Protein AF-A0A949Q8S4-F1 (afdb_monomer)

Sequence (135 aa):
MRTPIITALVAALSIAFPAQAAGDSDLAEIRAQLKEMKDAYEQRIAALEKRLAQAETTVVKADTHASQAQAAAQQASQRQISPAGFNPEMSLILSGSYTNLSKDPAQRRLQGFVPSNGEVMPEARSFNLGESELA

Solvent-accessible surface area (backbone atoms only — not comparable to full-atom values): 8767 Å² total; per-residue (Å²): 140,80,87,84,88,90,83,84,76,99,75,75,90,71,78,70,72,74,81,68,72,73,48,75,65,56,54,50,49,52,51,51,51,51,49,53,52,49,55,54,48,53,53,51,48,55,54,47,54,54,51,49,57,53,50,52,55,50,50,54,51,51,49,52,52,52,53,51,52,52,51,52,52,51,55,60,75,65,61,78,82,72,92,76,78,81,86,77,91,58,58,63,49,77,44,59,52,76,43,87,66,95,66,64,50,94,75,58,72,62,84,97,60,80,71,59,100,80,59,77,58,73,76,60,75,45,78,46,52,71,53,67,47,69,98

Structure (mmCIF, N/CA/C/O backbone):
data_AF-A0A949Q8S4-F1
#
_entry.id   AF-A0A949Q8S4-F1
#
loop_
_atom_site.group_PDB
_atom_site.id
_atom_site.type_symbol
_atom_site.label_atom_id
_atom_site.label_alt_id
_atom_site.label_comp_id
_atom_site.label_asym_id
_atom_site.label_entity_id
_atom_site.label_seq_id
_atom_site.pdbx_PDB_ins_code
_atom_site.Cartn_x
_atom_site.Cartn_y
_atom_site.Cartn_z
_atom_site.occupancy
_atom_site.B_iso_or_equiv
_atom_site.auth_seq_id
_atom_site.auth_comp_id
_atom_site.auth_asym_id
_atom_site.auth_atom_id
_atom_site.pdbx_PDB_model_num
ATOM 1 N N . MET A 1 1 ? 78.353 -12.682 -14.047 1.00 39.41 1 MET A N 1
ATOM 2 C CA . MET A 1 1 ? 78.470 -12.543 -15.519 1.00 39.41 1 MET A CA 1
ATOM 3 C C . MET A 1 1 ? 77.288 -13.307 -16.108 1.00 39.41 1 MET A C 1
ATOM 5 O O . MET A 1 1 ? 77.201 -14.477 -15.796 1.00 39.41 1 MET A O 1
ATOM 9 N N . ARG A 1 2 ? 76.304 -12.795 -16.848 1.00 38.75 2 ARG A N 1
ATOM 10 C CA . ARG A 1 2 ? 76.047 -11.558 -17.600 1.00 38.75 2 ARG A CA 1
ATOM 11 C C . ARG A 1 2 ? 74.513 -11.481 -17.806 1.00 38.75 2 ARG A C 1
ATOM 13 O O . ARG A 1 2 ? 73.912 -12.488 -18.159 1.00 38.75 2 ARG A O 1
ATOM 20 N N . THR A 1 3 ? 73.904 -10.320 -17.588 1.00 39.91 3 THR A N 1
ATOM 21 C CA . THR A 1 3 ? 72.662 -9.863 -18.259 1.00 39.91 3 THR A CA 1
ATOM 22 C C . THR A 1 3 ? 72.985 -9.513 -19.733 1.00 39.91 3 THR A C 1
ATOM 24 O O . THR A 1 3 ? 74.175 -9.498 -20.061 1.00 39.91 3 THR A O 1
ATOM 27 N N . PRO A 1 4 ? 72.061 -9.082 -20.624 1.00 49.00 4 PRO A N 1
ATOM 28 C CA . PRO A 1 4 ? 70.608 -9.283 -20.793 1.00 49.00 4 PRO A CA 1
ATOM 29 C C . PRO A 1 4 ? 70.242 -9.731 -22.243 1.00 49.00 4 PRO A C 1
ATOM 31 O O . PRO A 1 4 ? 70.973 -9.444 -23.184 1.00 49.00 4 PRO A O 1
ATOM 34 N N . ILE A 1 5 ? 69.068 -10.331 -22.475 1.00 47.09 5 ILE A N 1
ATOM 35 C CA . ILE A 1 5 ? 68.443 -10.337 -23.819 1.00 47.09 5 ILE A CA 1
ATOM 36 C C . ILE A 1 5 ? 66.997 -9.855 -23.671 1.00 47.09 5 ILE A C 1
ATOM 38 O O . ILE A 1 5 ? 66.045 -10.626 -23.632 1.00 47.09 5 ILE A O 1
ATOM 42 N N . ILE A 1 6 ? 66.861 -8.536 -23.534 1.00 52.75 6 ILE A N 1
ATOM 43 C CA . ILE A 1 6 ? 65.657 -7.787 -23.894 1.00 52.75 6 ILE A CA 1
ATOM 44 C C . ILE A 1 6 ? 65.907 -7.309 -25.320 1.00 52.75 6 ILE A C 1
ATOM 46 O O . ILE A 1 6 ? 66.599 -6.311 -25.479 1.00 52.75 6 ILE A O 1
ATOM 50 N N . THR A 1 7 ? 65.433 -8.027 -26.341 1.00 50.78 7 THR A N 1
ATOM 51 C CA . THR A 1 7 ? 65.079 -7.487 -27.676 1.00 50.78 7 THR A CA 1
ATOM 52 C C . THR A 1 7 ? 64.687 -8.625 -28.614 1.00 50.78 7 THR A C 1
ATOM 54 O O . THR A 1 7 ? 65.492 -9.117 -29.392 1.00 50.78 7 THR A O 1
ATOM 57 N N . ALA A 1 8 ? 63.426 -9.039 -28.567 1.00 49.00 8 ALA A N 1
ATOM 58 C CA . ALA A 1 8 ? 62.733 -9.504 -29.762 1.00 49.00 8 ALA A CA 1
ATOM 59 C C . ALA A 1 8 ? 61.233 -9.500 -29.478 1.00 49.00 8 ALA A C 1
ATOM 61 O O . ALA A 1 8 ? 60.762 -10.175 -28.570 1.00 49.00 8 ALA A O 1
ATOM 62 N N . LEU A 1 9 ? 60.510 -8.755 -30.310 1.00 42.19 9 LEU A N 1
ATOM 63 C CA . LEU A 1 9 ? 59.061 -8.805 -30.475 1.00 42.19 9 LEU A CA 1
ATOM 64 C C . LEU A 1 9 ? 58.196 -7.952 -29.531 1.00 42.19 9 LEU A C 1
ATOM 66 O O . LEU A 1 9 ? 57.157 -8.370 -29.032 1.00 42.19 9 LEU A O 1
ATOM 70 N N . VAL A 1 10 ? 58.537 -6.663 -29.466 1.00 50.34 10 VAL A N 1
ATOM 71 C CA . VAL A 1 10 ? 57.571 -5.553 -29.311 1.00 50.34 10 VAL A CA 1
ATOM 72 C C . VAL A 1 10 ? 56.743 -5.403 -30.609 1.00 50.34 10 VAL A C 1
ATOM 74 O O . VAL A 1 10 ? 56.701 -4.347 -31.223 1.00 50.34 10 VAL A O 1
ATOM 77 N N . ALA A 1 11 ? 56.116 -6.479 -31.094 1.00 49.03 11 ALA A N 1
ATOM 78 C CA . ALA A 1 11 ? 55.357 -6.468 -32.355 1.00 49.03 11 ALA A CA 1
ATOM 79 C C . ALA A 1 11 ? 54.011 -7.203 -32.261 1.00 49.03 11 ALA A C 1
ATOM 81 O O . ALA A 1 11 ? 53.542 -7.779 -33.235 1.00 49.03 11 ALA A O 1
ATOM 82 N N . ALA A 1 12 ? 53.381 -7.189 -31.085 1.00 48.66 12 ALA A N 1
ATOM 83 C CA . ALA A 1 12 ? 52.003 -7.663 -30.930 1.00 48.66 12 ALA A CA 1
ATOM 84 C C . ALA A 1 12 ? 51.162 -6.803 -29.968 1.00 48.66 12 ALA A C 1
ATOM 86 O O . ALA A 1 12 ? 50.083 -7.214 -29.557 1.00 48.66 12 ALA A O 1
ATOM 87 N N . LEU A 1 13 ? 51.622 -5.589 -29.631 1.00 49.47 13 LEU A N 1
ATOM 88 C CA . LEU A 1 13 ? 50.838 -4.602 -28.877 1.00 49.47 13 LEU A CA 1
ATOM 89 C C . LEU A 1 13 ? 50.331 -3.498 -29.815 1.00 49.47 13 LEU A C 1
ATOM 91 O O . LEU A 1 13 ? 50.544 -2.307 -29.616 1.00 49.47 13 LEU A O 1
ATOM 95 N N . SER A 1 14 ? 49.712 -3.923 -30.912 1.00 50.66 14 SER A N 1
ATOM 96 C CA . SER A 1 14 ? 49.003 -3.048 -31.848 1.00 50.66 14 SER A CA 1
ATOM 97 C C . SER A 1 14 ? 47.764 -3.753 -32.382 1.00 50.66 14 SER A C 1
ATOM 99 O O . SER A 1 14 ? 47.437 -3.650 -33.557 1.00 50.66 14 SER A O 1
ATOM 101 N N . ILE A 1 15 ? 47.031 -4.447 -31.508 1.00 51.16 15 ILE A N 1
ATOM 102 C CA . ILE A 1 15 ? 45.585 -4.528 -31.704 1.00 51.16 15 ILE A CA 1
ATOM 103 C C . ILE A 1 15 ? 45.060 -3.210 -31.149 1.00 51.16 15 ILE A C 1
ATOM 105 O O . ILE A 1 15 ? 44.605 -3.113 -30.011 1.00 51.16 15 ILE A O 1
ATOM 109 N N . ALA A 1 16 ? 45.234 -2.155 -31.946 1.00 51.00 16 ALA A N 1
ATOM 110 C CA . ALA A 1 16 ? 44.345 -1.019 -31.867 1.00 51.00 16 ALA A CA 1
ATOM 111 C C . ALA A 1 16 ? 42.948 -1.624 -31.979 1.00 51.00 16 ALA A C 1
ATOM 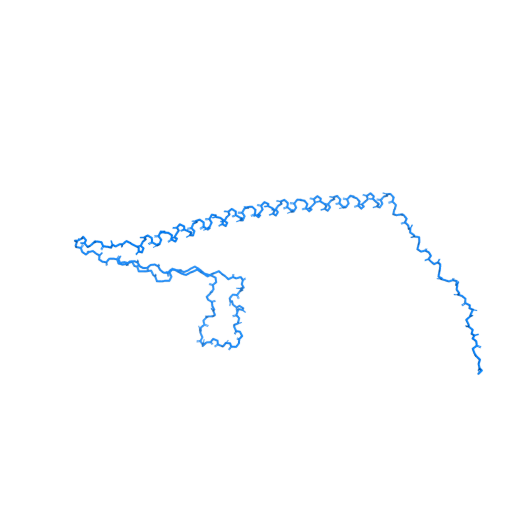113 O O . ALA A 1 16 ? 42.588 -2.146 -33.033 1.00 51.00 16 ALA A O 1
ATOM 114 N N . PHE A 1 17 ? 42.206 -1.655 -30.872 1.00 49.69 17 PHE A N 1
ATOM 115 C CA . PHE A 1 17 ? 40.771 -1.838 -30.958 1.00 49.69 17 PHE A CA 1
ATOM 116 C C . PHE A 1 17 ? 40.308 -0.791 -31.967 1.00 49.69 17 PHE A C 1
ATOM 118 O O . PHE A 1 17 ? 40.529 0.400 -31.714 1.00 49.69 17 PHE A O 1
ATOM 125 N N . PRO A 1 18 ? 39.729 -1.169 -33.118 1.00 45.97 18 PRO A N 1
ATOM 126 C CA . PRO A 1 18 ? 38.950 -0.190 -33.829 1.00 45.97 18 PRO A CA 1
ATOM 127 C C . PRO A 1 18 ? 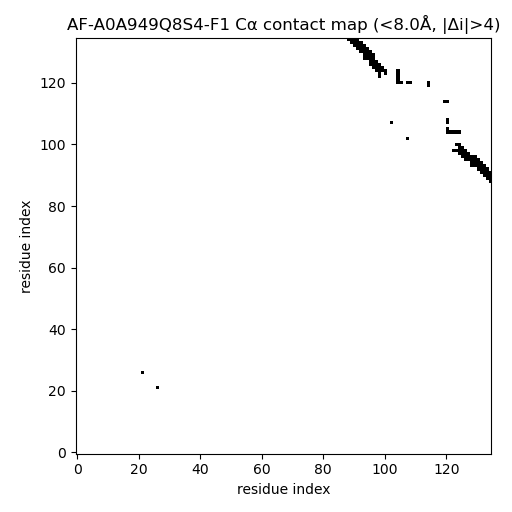37.883 0.230 -32.820 1.00 45.97 18 PRO A C 1
ATOM 129 O O . PRO A 1 18 ? 37.072 -0.587 -32.379 1.00 45.97 18 PRO A O 1
ATOM 132 N N . ALA A 1 19 ? 37.919 1.491 -32.399 1.00 52.41 19 ALA A N 1
ATOM 133 C CA . ALA A 1 19 ? 36.710 2.164 -31.980 1.00 52.41 19 ALA A CA 1
ATOM 134 C C . ALA A 1 19 ? 35.813 2.141 -33.221 1.00 52.41 19 ALA A C 1
ATOM 136 O O . ALA A 1 19 ? 35.835 3.062 -34.033 1.00 52.41 19 ALA A O 1
ATOM 137 N N . GLN A 1 20 ? 35.142 1.007 -33.442 1.00 56.34 20 GLN A N 1
ATOM 138 C CA . GLN A 1 20 ? 34.130 0.873 -34.466 1.00 56.34 20 GLN A CA 1
ATOM 139 C C . GLN A 1 20 ? 33.089 1.902 -34.062 1.00 56.34 20 GLN A C 1
ATOM 141 O O . GLN A 1 20 ? 32.438 1.756 -33.026 1.00 56.34 20 GLN A O 1
ATOM 146 N N . ALA A 1 21 ? 33.017 2.997 -34.815 1.00 55.34 21 ALA A N 1
ATOM 147 C CA . ALA A 1 21 ? 31.882 3.888 -34.734 1.00 55.34 21 ALA A CA 1
ATOM 148 C C . ALA A 1 21 ? 30.652 2.991 -34.884 1.00 55.34 21 ALA A C 1
ATOM 150 O O . ALA A 1 21 ? 30.541 2.285 -35.888 1.00 55.34 21 ALA A O 1
ATOM 151 N N . ALA A 1 22 ? 29.812 2.931 -33.845 1.00 61.34 22 ALA A N 1
ATOM 152 C CA . ALA A 1 22 ? 28.543 2.225 -33.926 1.00 61.34 22 ALA A CA 1
ATOM 153 C C . ALA A 1 22 ? 27.863 2.673 -35.224 1.00 61.34 22 ALA A C 1
ATOM 155 O O . ALA A 1 22 ? 27.801 3.879 -35.489 1.00 61.34 22 ALA A O 1
ATOM 156 N N . GLY A 1 23 ? 27.453 1.720 -36.063 1.00 68.31 23 GLY A N 1
ATOM 157 C CA . GLY A 1 23 ? 26.837 2.060 -37.339 1.00 68.31 23 GLY A CA 1
ATOM 158 C C . GLY A 1 23 ? 25.590 2.909 -37.100 1.00 68.31 23 GLY A C 1
ATOM 159 O O . GLY A 1 23 ? 24.945 2.792 -36.056 1.00 68.31 23 GLY A O 1
ATOM 160 N N . ASP A 1 24 ? 25.217 3.755 -38.061 1.00 79.25 24 ASP A N 1
ATOM 161 C CA . ASP A 1 24 ? 23.997 4.569 -37.945 1.00 79.25 24 ASP A CA 1
ATOM 162 C C . ASP A 1 24 ? 22.745 3.711 -37.653 1.00 79.25 24 ASP A C 1
ATOM 164 O O . ASP A 1 24 ? 21.825 4.171 -36.972 1.00 79.25 24 ASP A O 1
ATOM 168 N N . SER A 1 25 ? 22.734 2.447 -38.099 1.00 84.94 25 SER A N 1
ATOM 169 C CA . SER A 1 25 ? 21.709 1.445 -37.778 1.00 84.94 25 SER A CA 1
ATOM 170 C C . SER A 1 25 ? 21.679 1.064 -36.298 1.00 84.94 25 SER A C 1
ATOM 172 O O . SER A 1 25 ? 20.610 1.062 -35.692 1.00 84.94 25 SER A O 1
ATOM 174 N N . ASP A 1 26 ? 22.839 0.800 -35.701 1.00 86.19 26 ASP A N 1
ATOM 175 C CA . ASP A 1 26 ? 22.963 0.363 -34.307 1.00 86.19 26 ASP A CA 1
ATOM 176 C C . ASP A 1 26 ? 22.570 1.511 -33.369 1.00 86.19 26 ASP A C 1
ATOM 178 O O . ASP A 1 26 ? 21.875 1.323 -32.372 1.00 86.19 26 ASP A O 1
ATOM 182 N N . LEU A 1 27 ? 22.943 2.744 -33.729 1.00 91.06 27 LEU A N 1
ATOM 183 C CA . LEU A 1 27 ? 22.507 3.947 -33.021 1.00 91.06 27 LEU A CA 1
ATOM 184 C C . LEU A 1 27 ? 20.994 4.172 -33.129 1.00 91.06 27 LEU A C 1
ATOM 186 O O . LEU A 1 27 ? 20.378 4.634 -32.164 1.00 91.06 27 LEU A O 1
ATOM 190 N N . ALA A 1 28 ? 20.383 3.874 -34.277 1.00 92.69 28 ALA A N 1
ATOM 191 C CA . ALA A 1 28 ? 18.934 3.950 -34.437 1.00 92.69 28 ALA A CA 1
ATOM 192 C C . ALA A 1 28 ? 18.216 2.891 -33.584 1.00 92.69 28 ALA A C 1
ATOM 194 O O . ALA A 1 28 ? 17.228 3.215 -32.921 1.00 92.69 28 ALA A O 1
ATOM 195 N N . GLU A 1 29 ? 18.743 1.667 -33.535 1.00 94.44 29 GLU A N 1
ATOM 196 C CA . GLU A 1 29 ? 18.205 0.578 -32.718 1.00 94.44 29 GLU A CA 1
ATOM 197 C C . GLU A 1 29 ? 18.294 0.893 -31.219 1.00 94.44 29 GLU A C 1
ATOM 199 O O . GLU A 1 29 ? 17.292 0.804 -30.509 1.00 94.44 29 GLU A O 1
ATOM 204 N N . ILE A 1 30 ? 19.445 1.379 -30.741 1.00 95.25 30 ILE A N 1
ATOM 205 C CA . ILE A 1 30 ? 19.627 1.782 -29.336 1.00 95.25 30 ILE A CA 1
ATOM 206 C C . ILE A 1 30 ? 18.646 2.898 -28.949 1.00 95.25 30 ILE A C 1
ATOM 208 O O . ILE A 1 30 ? 18.077 2.877 -27.857 1.00 95.25 30 ILE A O 1
ATOM 212 N N . ARG A 1 31 ? 18.401 3.877 -29.832 1.00 95.38 31 ARG A N 1
ATOM 213 C CA . ARG A 1 31 ? 17.410 4.939 -29.574 1.00 95.38 31 ARG A CA 1
ATOM 214 C C . ARG A 1 31 ? 15.987 4.392 -29.509 1.00 95.38 31 ARG A C 1
ATOM 216 O O . ARG A 1 31 ? 15.211 4.859 -28.677 1.00 95.38 31 ARG A O 1
ATOM 223 N N . ALA A 1 32 ? 15.647 3.430 -30.365 1.00 96.81 32 ALA A N 1
ATOM 224 C CA . ALA A 1 32 ? 14.342 2.780 -30.344 1.00 96.81 32 ALA A CA 1
ATOM 225 C C . ALA A 1 32 ? 14.133 2.003 -29.036 1.00 96.81 32 ALA A C 1
ATOM 227 O O . ALA A 1 32 ? 13.126 2.216 -28.363 1.00 96.81 32 ALA A O 1
ATOM 228 N N . GLN A 1 33 ? 15.123 1.208 -28.620 1.00 96.50 33 GLN A N 1
ATOM 229 C CA . GLN A 1 33 ? 15.097 0.480 -27.348 1.00 96.50 33 GLN A CA 1
ATOM 230 C C . GLN A 1 33 ? 15.006 1.433 -26.149 1.00 96.50 33 GLN A C 1
ATOM 232 O O . GLN A 1 33 ? 14.205 1.220 -25.243 1.00 96.50 33 GLN A O 1
ATOM 237 N N . LEU A 1 34 ? 15.766 2.534 -26.154 1.00 97.31 34 LEU A N 1
ATOM 238 C CA . LEU A 1 34 ? 15.700 3.535 -25.089 1.00 97.31 34 LEU A CA 1
ATOM 239 C C . LEU A 1 34 ? 14.319 4.195 -25.012 1.00 97.31 34 LEU A C 1
ATOM 241 O O . LEU A 1 34 ? 13.816 4.439 -23.914 1.00 97.31 34 LEU A O 1
ATOM 245 N N . LYS A 1 35 ? 13.697 4.473 -26.163 1.00 98.12 35 LYS A N 1
ATOM 246 C CA . LYS A 1 35 ? 12.334 5.001 -26.218 1.00 98.12 35 LYS A CA 1
ATOM 247 C C . LYS A 1 35 ? 11.330 3.998 -25.655 1.00 98.12 35 LYS A C 1
ATOM 249 O O . LYS A 1 35 ? 10.515 4.383 -24.826 1.00 98.12 35 LYS A O 1
ATOM 254 N N . GLU A 1 36 ? 11.408 2.736 -26.059 1.00 98.06 36 GLU A N 1
ATOM 255 C CA . GLU A 1 36 ? 10.522 1.684 -25.557 1.00 98.06 36 GLU A CA 1
ATOM 256 C C . GLU A 1 36 ? 10.658 1.510 -24.040 1.00 98.06 36 GLU A C 1
ATOM 258 O O . GLU A 1 36 ? 9.660 1.512 -23.319 1.00 98.06 36 GLU A O 1
ATOM 263 N N . MET A 1 37 ? 11.894 1.448 -23.535 1.00 97.62 37 MET A N 1
ATOM 264 C CA . MET A 1 37 ? 12.155 1.370 -22.099 1.00 97.62 37 MET A CA 1
ATOM 265 C C . MET A 1 37 ? 11.578 2.580 -21.367 1.00 97.62 37 MET A C 1
ATOM 267 O O . MET A 1 37 ? 10.902 2.413 -20.352 1.00 97.62 37 MET A O 1
ATOM 271 N N . LYS A 1 38 ? 11.813 3.794 -21.879 1.00 98.12 38 LYS A N 1
ATOM 272 C CA . LYS A 1 38 ? 11.275 5.026 -21.294 1.00 98.12 38 LYS A CA 1
ATOM 273 C C . LYS A 1 38 ? 9.749 4.978 -21.219 1.00 98.12 38 LYS A C 1
ATOM 275 O O . LYS A 1 38 ? 9.202 5.197 -20.140 1.00 98.12 38 LYS A O 1
ATOM 280 N N . ASP A 1 39 ? 9.085 4.642 -22.320 1.00 98.44 39 ASP A N 1
ATOM 281 C CA . ASP A 1 39 ? 7.625 4.588 -22.392 1.00 98.44 39 ASP A CA 1
ATOM 282 C C . ASP A 1 39 ? 7.068 3.537 -21.401 1.00 98.44 39 ASP A C 1
ATOM 284 O O . ASP A 1 39 ? 6.104 3.802 -20.677 1.00 98.44 39 ASP A O 1
ATOM 288 N N . ALA A 1 40 ? 7.714 2.370 -21.281 1.00 98.38 40 ALA A N 1
ATOM 289 C CA . ALA A 1 40 ? 7.334 1.330 -20.320 1.00 98.38 40 ALA A CA 1
ATOM 290 C C . ALA A 1 40 ? 7.506 1.776 -18.855 1.00 98.38 40 ALA A C 1
ATOM 292 O O . ALA A 1 40 ? 6.655 1.489 -18.004 1.00 98.38 40 ALA A O 1
ATOM 293 N N . TYR A 1 41 ? 8.590 2.493 -18.539 1.00 98.56 41 TYR A N 1
ATOM 294 C CA . TYR A 1 41 ? 8.813 3.030 -17.197 1.00 98.56 41 TYR A CA 1
ATOM 295 C C . TYR A 1 41 ? 7.819 4.133 -16.847 1.00 98.56 41 TYR A C 1
ATOM 297 O O . TYR A 1 41 ? 7.269 4.099 -15.749 1.00 98.56 41 TYR A O 1
ATOM 305 N N . GLU A 1 42 ? 7.538 5.063 -17.760 1.00 98.44 42 GLU A N 1
ATOM 306 C CA . GLU A 1 42 ? 6.550 6.127 -17.541 1.00 98.44 42 GLU A CA 1
ATOM 307 C C . GLU A 1 42 ? 5.162 5.544 -17.240 1.00 98.44 42 GLU A C 1
ATOM 309 O O . GLU A 1 42 ? 4.517 5.946 -16.270 1.00 98.44 42 GLU A O 1
ATOM 314 N N . GLN A 1 43 ? 4.736 4.516 -17.982 1.00 98.50 43 GLN A N 1
ATOM 315 C CA . GLN A 1 43 ? 3.481 3.810 -17.702 1.00 98.50 43 GLN A CA 1
ATOM 316 C C . GLN A 1 43 ? 3.476 3.152 -16.319 1.00 98.50 43 GLN A C 1
ATOM 318 O O . GLN A 1 43 ? 2.491 3.241 -15.578 1.00 98.50 43 GLN A O 1
ATOM 323 N N . ARG A 1 44 ? 4.577 2.489 -15.946 1.00 98.31 44 ARG A N 1
ATOM 324 C CA . ARG A 1 44 ? 4.697 1.834 -14.640 1.00 98.31 44 ARG A CA 1
ATOM 325 C C . ARG A 1 44 ? 4.691 2.847 -13.498 1.00 98.31 44 ARG A C 1
ATOM 327 O O . ARG A 1 44 ? 4.057 2.583 -12.479 1.00 98.31 44 ARG A O 1
ATOM 334 N N . ILE A 1 45 ? 5.365 3.982 -13.664 1.00 98.56 45 ILE A N 1
ATOM 335 C CA . ILE A 1 45 ? 5.392 5.071 -12.684 1.00 98.56 45 ILE A CA 1
ATOM 336 C C . ILE A 1 45 ? 3.983 5.632 -12.500 1.00 98.56 45 ILE A C 1
ATOM 338 O O . ILE A 1 45 ? 3.484 5.617 -11.379 1.00 98.56 45 ILE A O 1
ATOM 342 N N . ALA A 1 46 ? 3.283 5.981 -13.582 1.00 98.50 46 ALA A N 1
ATOM 343 C CA . ALA A 1 46 ? 1.915 6.494 -13.501 1.00 98.50 46 ALA A CA 1
ATOM 344 C C . ALA A 1 46 ? 0.953 5.503 -12.812 1.00 98.50 46 ALA A C 1
ATOM 346 O O . ALA A 1 46 ? 0.097 5.885 -12.008 1.00 98.50 46 ALA A O 1
ATOM 347 N N . ALA A 1 47 ? 1.102 4.201 -13.082 1.00 98.31 47 ALA A N 1
ATOM 348 C CA . ALA A 1 47 ? 0.317 3.166 -12.415 1.00 98.31 47 ALA A CA 1
ATOM 349 C C . ALA A 1 47 ? 0.618 3.074 -10.908 1.00 98.31 47 ALA A C 1
ATOM 351 O O . ALA A 1 47 ? -0.298 2.852 -10.111 1.00 98.31 47 ALA A O 1
ATOM 352 N N . LEU A 1 48 ? 1.883 3.233 -10.511 1.00 98.44 48 LEU A N 1
ATOM 353 C CA . LEU A 1 48 ? 2.296 3.241 -9.108 1.00 98.44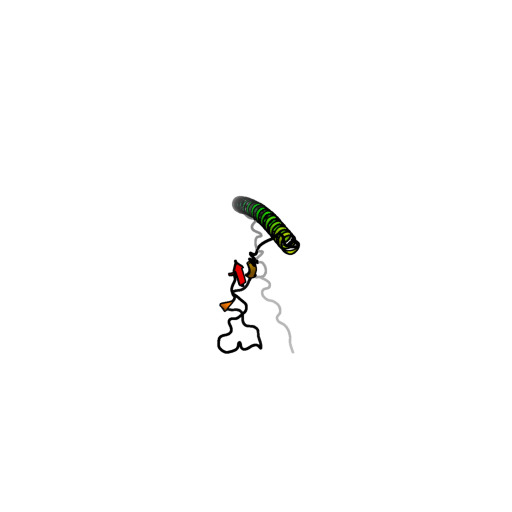 48 LEU A CA 1
ATOM 354 C C . LEU A 1 48 ? 1.808 4.495 -8.383 1.00 98.44 48 LEU A C 1
ATOM 356 O O . LEU A 1 48 ? 1.241 4.364 -7.302 1.00 98.44 48 LEU A O 1
ATOM 360 N N . GLU A 1 49 ? 1.939 5.671 -8.990 1.00 98.38 49 GLU A N 1
ATOM 361 C CA . GLU A 1 49 ? 1.440 6.938 -8.442 1.00 98.38 49 GLU A CA 1
ATOM 362 C C . GLU A 1 49 ? -0.072 6.882 -8.207 1.00 98.38 49 GLU A C 1
ATOM 364 O O . GLU A 1 49 ? -0.556 7.231 -7.130 1.00 98.38 49 GLU A O 1
ATOM 369 N N . LYS A 1 50 ? -0.831 6.330 -9.161 1.00 98.31 50 LYS A N 1
ATOM 370 C CA . LYS A 1 50 ? -2.276 6.129 -8.997 1.00 98.31 50 LYS A CA 1
ATOM 371 C C . LYS A 1 50 ? -2.605 5.210 -7.819 1.00 98.31 50 LYS A C 1
ATOM 373 O O . LYS A 1 50 ? -3.537 5.487 -7.065 1.00 98.31 50 LYS A O 1
ATOM 378 N N . ARG A 1 51 ? -1.874 4.102 -7.665 1.00 97.56 51 ARG A N 1
ATOM 379 C CA . ARG A 1 51 ? -2.071 3.170 -6.540 1.00 97.56 51 ARG A CA 1
ATOM 380 C C . ARG A 1 51 ? -1.697 3.809 -5.207 1.00 97.56 51 ARG A C 1
ATOM 382 O O . ARG A 1 51 ? -2.396 3.580 -4.225 1.00 97.56 51 ARG A O 1
ATOM 389 N N . LEU A 1 52 ? -0.641 4.619 -5.181 1.00 97.94 52 LEU A N 1
ATOM 390 C CA . LEU A 1 52 ? -0.217 5.345 -3.990 1.00 97.94 52 LEU A CA 1
ATOM 391 C C . LEU A 1 52 ? -1.300 6.333 -3.540 1.00 97.94 52 LEU A C 1
ATOM 393 O O . LEU A 1 52 ? -1.743 6.250 -2.400 1.00 97.94 52 LEU A O 1
ATOM 397 N N . ALA A 1 53 ? -1.832 7.152 -4.450 1.00 97.62 53 ALA A N 1
ATOM 398 C CA . ALA A 1 53 ? -2.907 8.098 -4.134 1.00 97.62 53 ALA A CA 1
ATOM 399 C C . ALA A 1 53 ? -4.176 7.406 -3.584 1.00 97.62 53 ALA A C 1
ATOM 401 O O . ALA A 1 53 ? -4.838 7.898 -2.664 1.00 97.62 53 ALA A O 1
ATOM 402 N N . GLN A 1 54 ? -4.520 6.228 -4.120 1.00 96.00 54 GLN A N 1
ATOM 403 C CA . GLN A 1 54 ? -5.632 5.414 -3.614 1.00 96.00 54 GLN A CA 1
ATOM 404 C C . GLN A 1 54 ? -5.361 4.867 -2.204 1.00 96.00 54 GLN A C 1
ATOM 406 O O . GLN A 1 54 ? -6.257 4.879 -1.352 1.00 96.00 54 GLN A O 1
ATOM 411 N N . ALA A 1 55 ? -4.137 4.398 -1.951 1.00 94.25 55 ALA A N 1
ATOM 412 C CA . ALA A 1 55 ? -3.725 3.909 -0.642 1.00 94.25 55 ALA A CA 1
ATOM 413 C C . ALA A 1 55 ? -3.738 5.035 0.402 1.00 94.25 55 ALA A C 1
ATOM 415 O O . ALA A 1 55 ? -4.334 4.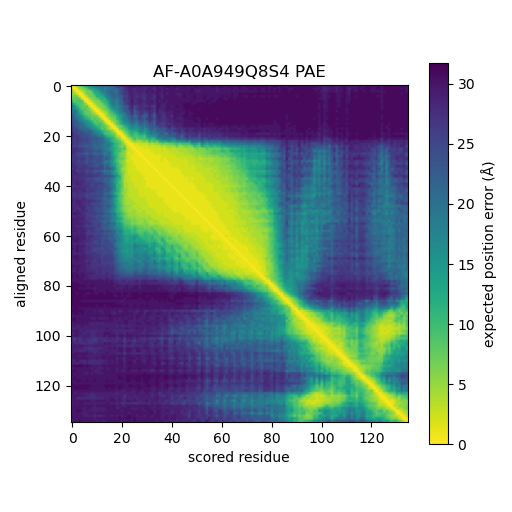864 1.463 1.00 94.25 55 ALA A O 1
ATOM 416 N N . GLU A 1 56 ? -3.188 6.206 0.078 1.00 96.25 56 GLU A N 1
ATOM 417 C CA . GLU A 1 56 ? -3.189 7.389 0.949 1.00 96.25 56 GLU A CA 1
ATOM 418 C C . GLU A 1 56 ? -4.613 7.815 1.324 1.00 96.25 56 GLU A C 1
ATOM 420 O O . GLU A 1 56 ? -4.922 7.997 2.501 1.00 96.25 56 GLU A O 1
ATOM 425 N N . THR A 1 57 ? -5.525 7.862 0.349 1.00 94.38 57 THR A N 1
ATOM 426 C CA . THR A 1 57 ? -6.943 8.169 0.605 1.00 94.38 57 THR A CA 1
ATOM 427 C C . THR A 1 57 ? -7.587 7.155 1.556 1.00 94.38 57 THR A C 1
ATOM 429 O O . THR A 1 57 ? -8.402 7.515 2.407 1.00 94.38 57 THR A O 1
ATOM 432 N N . THR A 1 58 ? -7.246 5.873 1.415 1.00 93.25 58 THR A N 1
ATOM 433 C CA . THR A 1 58 ? -7.777 4.804 2.271 1.00 93.25 58 THR A CA 1
ATOM 434 C C . THR A 1 58 ? -7.257 4.930 3.700 1.00 93.25 58 THR A C 1
ATOM 436 O O . THR A 1 58 ? -8.036 4.789 4.640 1.00 93.25 58 THR A O 1
ATOM 439 N N . VAL A 1 59 ? -5.971 5.252 3.867 1.00 92.50 59 VAL A N 1
ATOM 440 C CA . VAL A 1 59 ? -5.351 5.481 5.179 1.00 92.50 59 VAL A CA 1
ATOM 441 C C . VAL A 1 59 ? -5.997 6.669 5.887 1.00 92.50 59 VAL A C 1
ATOM 443 O O . VAL A 1 59 ? -6.394 6.528 7.038 1.00 92.50 59 VAL A O 1
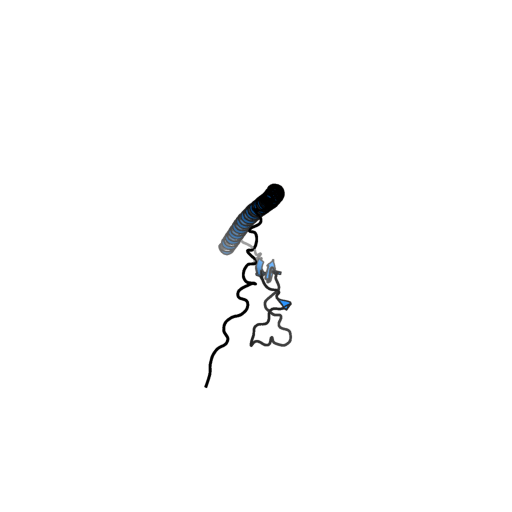ATOM 446 N N . VAL A 1 60 ? -6.191 7.798 5.197 1.00 92.88 60 VAL A N 1
ATOM 447 C CA . VAL A 1 60 ? -6.859 8.976 5.781 1.00 92.88 60 VAL A CA 1
ATOM 448 C C . VAL A 1 60 ? -8.271 8.628 6.253 1.00 92.88 60 VAL A C 1
ATOM 450 O O . VAL A 1 60 ? -8.650 8.959 7.373 1.00 92.88 60 VAL A O 1
ATOM 453 N N . LYS A 1 61 ? -9.051 7.901 5.442 1.00 90.19 61 LYS A N 1
ATOM 454 C CA . LYS A 1 61 ? -10.390 7.447 5.851 1.00 90.19 61 LYS A CA 1
ATOM 455 C C . LYS A 1 61 ? -10.325 6.542 7.080 1.00 9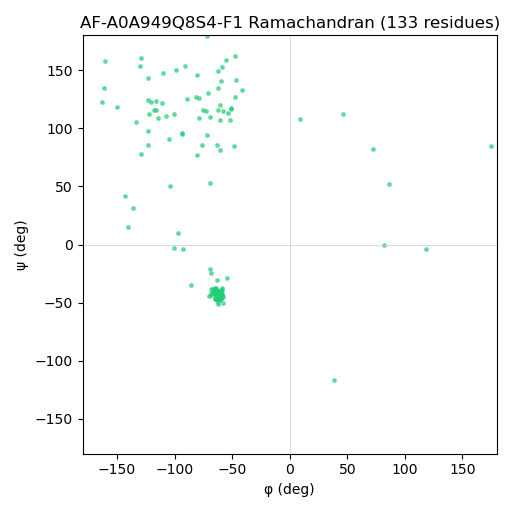0.19 61 LYS A C 1
ATOM 457 O O . LYS A 1 61 ? -11.076 6.765 8.026 1.00 90.19 61 LYS A O 1
ATOM 462 N N . ALA A 1 62 ? -9.429 5.559 7.090 1.00 86.12 62 ALA A N 1
ATOM 463 C CA . ALA A 1 62 ? -9.264 4.652 8.222 1.00 86.12 62 ALA A CA 1
ATOM 464 C C . ALA A 1 62 ? -8.909 5.402 9.518 1.00 86.12 62 ALA A C 1
ATOM 466 O O . ALA A 1 62 ? -9.504 5.125 10.556 1.00 86.12 62 ALA A O 1
ATOM 467 N N . ASP A 1 63 ? -8.019 6.393 9.443 1.00 88.88 63 ASP A N 1
ATOM 468 C CA . ASP A 1 63 ? -7.629 7.225 10.584 1.00 88.88 63 ASP A CA 1
ATOM 469 C C . ASP A 1 63 ? -8.795 8.080 11.109 1.00 88.88 63 ASP A C 1
ATOM 471 O O . ASP A 1 63 ? -9.053 8.133 12.315 1.00 88.88 63 ASP A O 1
ATOM 475 N N . THR A 1 64 ? -9.594 8.664 10.205 1.00 89.25 64 THR A N 1
ATOM 476 C CA . THR A 1 64 ? -10.803 9.402 10.609 1.00 89.25 64 THR A CA 1
ATOM 477 C C . THR A 1 64 ? -11.835 8.506 11.293 1.00 89.25 64 THR A C 1
ATOM 479 O O . THR A 1 64 ? -12.419 8.908 12.300 1.00 89.25 64 THR A O 1
ATOM 482 N N . HIS A 1 65 ? -12.036 7.279 10.801 1.00 85.19 65 HIS A N 1
ATOM 483 C CA . HIS A 1 65 ? -12.937 6.313 11.428 1.00 85.19 65 HIS A CA 1
ATOM 484 C C . HIS A 1 65 ? -12.421 5.858 12.796 1.00 85.19 65 HIS A C 1
ATOM 486 O O . HIS A 1 65 ? -13.206 5.783 13.741 1.00 85.19 65 HIS A O 1
ATOM 492 N N . ALA A 1 66 ? -11.117 5.607 12.928 1.00 85.38 66 ALA A N 1
ATOM 493 C CA . ALA A 1 66 ? -10.500 5.243 14.200 1.00 85.38 66 ALA A CA 1
ATOM 494 C C . ALA A 1 66 ? -10.643 6.368 15.239 1.00 85.38 66 ALA A C 1
ATOM 496 O O . ALA A 1 66 ? -11.070 6.118 16.366 1.00 85.38 66 ALA A O 1
ATOM 497 N N . SER A 1 67 ? -10.387 7.615 14.837 1.00 85.00 67 SER A N 1
ATOM 498 C CA . SER A 1 67 ? -10.550 8.794 15.696 1.00 85.00 67 SER A CA 1
ATOM 499 C C . SER A 1 67 ? -12.002 8.988 16.149 1.00 85.00 67 SER A C 1
ATOM 501 O O . SER A 1 67 ? -12.260 9.264 17.320 1.00 85.00 67 SER A O 1
ATOM 503 N N . GLN A 1 68 ? -12.972 8.798 15.248 1.00 84.94 68 GLN A N 1
ATOM 504 C CA . GLN A 1 68 ? -14.399 8.864 15.587 1.00 84.94 68 GLN A CA 1
ATOM 505 C C . GLN A 1 68 ? -14.817 7.744 16.545 1.00 84.94 68 GLN A C 1
ATOM 507 O O . GLN A 1 68 ? -15.536 8.005 17.509 1.00 84.94 68 GLN A O 1
ATOM 512 N N . ALA A 1 69 ? -14.346 6.515 16.319 1.00 81.31 69 ALA A N 1
ATOM 513 C CA . ALA A 1 69 ? -14.614 5.390 17.210 1.00 81.31 69 ALA A CA 1
ATOM 514 C C . ALA A 1 69 ? -14.039 5.634 18.615 1.00 81.31 69 ALA A C 1
ATOM 516 O O . ALA A 1 69 ? -14.710 5.374 19.613 1.00 81.31 69 ALA A O 1
ATOM 517 N N . GLN A 1 70 ? -12.834 6.204 18.703 1.00 85.06 70 GLN A N 1
ATOM 518 C CA . GLN A 1 70 ? -12.218 6.566 19.977 1.00 85.06 70 GLN A CA 1
ATOM 519 C C . GLN A 1 70 ? -13.002 7.668 20.704 1.00 85.06 70 GLN A C 1
ATOM 521 O O . GLN A 1 70 ? -13.231 7.558 21.908 1.00 85.06 70 GLN A O 1
ATOM 526 N N . ALA A 1 71 ? -13.463 8.699 19.991 1.00 82.44 71 ALA A N 1
ATOM 527 C CA . ALA A 1 71 ? -14.292 9.755 20.574 1.00 82.44 71 ALA A CA 1
ATOM 528 C C . ALA A 1 71 ? -15.643 9.216 21.084 1.00 82.44 71 ALA A C 1
ATOM 530 O O . ALA A 1 71 ? -16.079 9.579 22.177 1.00 82.44 71 ALA A O 1
ATOM 531 N N . ALA A 1 72 ? -16.276 8.306 20.337 1.00 78.81 72 ALA A N 1
ATOM 532 C CA . ALA A 1 72 ? -17.514 7.651 20.753 1.00 78.81 72 ALA A CA 1
ATOM 533 C C . ALA A 1 72 ? -17.312 6.783 22.009 1.00 78.81 72 ALA A C 1
ATOM 535 O O . ALA A 1 72 ? -18.121 6.845 22.935 1.00 78.81 72 ALA A O 1
ATOM 536 N N . ALA A 1 73 ? -16.207 6.035 22.085 1.00 76.69 73 ALA A N 1
ATOM 537 C CA . ALA A 1 73 ? -15.853 5.254 23.271 1.00 76.69 73 ALA A CA 1
ATOM 538 C C . ALA A 1 73 ? -15.603 6.149 24.500 1.00 76.69 73 ALA A C 1
ATOM 540 O O . ALA A 1 73 ? -16.075 5.852 25.597 1.00 76.69 73 ALA A O 1
ATOM 541 N N . GLN A 1 74 ? -14.931 7.291 24.320 1.00 78.00 74 GLN A N 1
ATOM 542 C CA . GLN A 1 74 ? -14.713 8.266 25.394 1.00 78.00 74 GLN A CA 1
ATOM 543 C C . GLN A 1 74 ? -16.029 8.886 25.886 1.00 78.00 74 GLN A C 1
ATOM 545 O O . GLN A 1 74 ? -16.247 8.973 27.094 1.00 78.00 74 GLN A O 1
ATOM 550 N N . GLN A 1 75 ? -16.942 9.251 24.983 1.00 74.94 75 GLN A N 1
ATOM 551 C CA . GLN A 1 75 ? -18.269 9.757 25.356 1.00 74.94 75 GLN A CA 1
ATOM 552 C C . GLN A 1 75 ? -19.115 8.708 26.088 1.00 74.94 75 GLN A C 1
ATOM 554 O O . GLN A 1 75 ? -19.807 9.054 27.045 1.00 74.94 75 GLN A O 1
ATOM 559 N N . ALA A 1 76 ? -19.032 7.433 25.694 1.00 72.62 76 ALA A N 1
ATOM 560 C CA . ALA A 1 76 ? -19.690 6.342 26.410 1.00 72.62 76 ALA A CA 1
ATOM 561 C C . ALA A 1 76 ? -19.141 6.190 27.840 1.00 72.62 76 ALA A C 1
ATOM 563 O O . ALA A 1 76 ? -19.919 6.059 28.780 1.00 72.62 76 ALA A O 1
ATOM 564 N N . SER A 1 77 ? -17.820 6.308 28.024 1.00 69.62 77 SER A N 1
ATOM 565 C CA . SER A 1 77 ? -17.183 6.222 29.348 1.00 69.62 77 SER A CA 1
ATOM 566 C C . SER A 1 77 ? -17.479 7.410 30.280 1.00 69.62 77 SER A C 1
ATOM 568 O O . SER A 1 77 ? -17.373 7.278 31.495 1.00 69.62 77 SER A O 1
ATOM 570 N N . GLN A 1 78 ? -17.874 8.567 29.735 1.00 64.81 78 GLN A N 1
ATOM 571 C CA . GLN A 1 78 ? -18.195 9.778 30.506 1.00 64.81 78 GLN A CA 1
ATOM 572 C C . GLN A 1 78 ? -19.679 9.907 30.874 1.00 64.81 78 GLN A C 1
ATOM 574 O O . GLN A 1 78 ? -20.056 10.846 31.581 1.00 64.81 78 GLN A O 1
ATOM 579 N N . ARG A 1 79 ? -20.546 8.997 30.414 1.00 57.78 79 ARG A N 1
ATOM 580 C CA . ARG A 1 79 ? -21.974 9.062 30.732 1.00 57.78 79 ARG A CA 1
ATOM 581 C C . ARG A 1 79 ? -22.213 8.682 32.196 1.00 57.78 79 ARG A C 1
ATOM 583 O O . ARG A 1 79 ? -22.377 7.514 32.524 1.00 57.78 79 ARG A O 1
ATOM 590 N N . GLN A 1 80 ? -22.273 9.686 33.074 1.00 54.94 80 GLN A N 1
ATOM 591 C CA . GLN A 1 80 ? -22.746 9.516 34.449 1.00 54.94 80 GLN A CA 1
ATOM 592 C C . GLN A 1 80 ? -24.207 9.054 34.441 1.00 54.94 80 GLN A C 1
ATOM 594 O O . GLN A 1 80 ? -25.110 9.763 33.987 1.00 54.94 80 GLN A O 1
ATOM 599 N N . ILE A 1 81 ? -24.426 7.846 34.951 1.00 53.75 81 ILE A N 1
ATOM 600 C CA . ILE A 1 81 ? -25.740 7.239 35.134 1.00 53.75 81 ILE A CA 1
ATOM 601 C C . ILE A 1 81 ? -26.450 8.022 36.246 1.00 53.75 81 ILE A C 1
ATOM 603 O O . ILE A 1 81 ? -26.056 7.977 37.408 1.00 53.75 81 ILE A O 1
ATOM 607 N N . SER A 1 82 ? -27.475 8.798 35.887 1.00 55.81 82 SER A N 1
ATOM 608 C CA . SER A 1 82 ? -28.393 9.378 36.872 1.00 55.81 82 SER A CA 1
ATOM 609 C C . SER A 1 82 ? -29.384 8.286 37.288 1.00 55.81 82 SER A C 1
ATOM 611 O O . SER A 1 82 ? -30.015 7.712 36.397 1.00 55.81 82 SER A O 1
ATOM 613 N N . PRO A 1 83 ? -29.550 7.976 38.587 1.00 48.59 83 PRO A N 1
ATOM 614 C CA . PRO A 1 83 ? -30.423 6.895 39.028 1.00 48.59 83 PRO A CA 1
ATOM 615 C C . PRO A 1 83 ? -31.885 7.343 38.924 1.00 48.59 83 PRO A C 1
ATOM 617 O O . PRO A 1 83 ? -32.477 7.847 39.876 1.00 48.59 83 PRO A O 1
ATOM 620 N N . ALA A 1 84 ? -32.476 7.192 37.742 1.00 55.78 84 ALA A N 1
ATOM 621 C CA . ALA A 1 84 ? -33.908 7.350 37.543 1.00 55.78 84 ALA A CA 1
ATOM 622 C C . ALA A 1 84 ? -34.577 5.975 37.658 1.00 55.78 84 ALA A C 1
ATOM 624 O O . ALA A 1 84 ? -34.589 5.212 36.704 1.00 55.78 84 ALA A O 1
ATOM 625 N N . GLY A 1 85 ? -35.090 5.690 38.860 1.00 56.09 85 GLY A N 1
ATOM 626 C CA . GLY A 1 85 ? -36.239 4.823 39.145 1.00 56.09 85 GLY A CA 1
ATOM 627 C C . GLY A 1 85 ? -36.332 3.458 38.449 1.00 56.09 85 GLY A C 1
ATOM 628 O O . GLY A 1 85 ? -36.706 3.374 37.289 1.00 56.09 85 GLY A O 1
ATOM 629 N N . PHE A 1 86 ? -36.204 2.401 39.259 1.00 51.06 86 PHE A N 1
ATOM 630 C CA . PHE A 1 86 ? -36.596 1.015 38.956 1.00 51.06 86 PHE A CA 1
ATOM 631 C C . PHE A 1 86 ? -35.693 0.279 37.942 1.00 51.06 86 PHE A C 1
ATOM 633 O O . PHE A 1 86 ? -36.004 0.178 36.762 1.00 51.06 86 PHE A O 1
ATOM 640 N N . ASN A 1 87 ? -34.575 -0.238 38.476 1.00 59.50 87 ASN A N 1
ATOM 641 C CA . ASN A 1 87 ? -33.677 -1.288 37.964 1.00 59.50 87 ASN A CA 1
ATOM 642 C C . ASN A 1 87 ? -33.941 -1.752 36.517 1.00 59.50 87 ASN A C 1
ATOM 644 O O . ASN A 1 87 ? -34.862 -2.537 36.272 1.00 59.50 87 ASN A O 1
ATOM 648 N N . PRO A 1 88 ? -33.046 -1.370 35.598 1.00 49.44 88 PRO A N 1
ATOM 649 C CA . PRO A 1 88 ? -32.117 -2.413 35.191 1.00 49.44 88 PRO A CA 1
ATOM 650 C C . PRO A 1 88 ? -30.675 -1.867 35.176 1.00 49.44 88 PRO A C 1
ATOM 652 O O . PRO A 1 88 ? -30.293 -1.092 34.300 1.00 49.44 88 PRO A O 1
ATOM 655 N N . GLU A 1 89 ? -29.869 -2.250 36.171 1.00 55.53 89 GLU A N 1
ATOM 656 C CA . GLU A 1 89 ? -28.401 -2.221 36.091 1.00 55.53 89 GLU A CA 1
ATOM 657 C C . GLU A 1 89 ? -28.007 -3.205 34.990 1.00 55.53 89 GLU A C 1
ATOM 659 O O . GLU A 1 89 ? -27.817 -4.393 35.243 1.00 55.53 89 GLU A O 1
ATOM 664 N N . MET A 1 90 ? -28.009 -2.722 33.747 1.00 54.91 90 MET A N 1
ATOM 665 C CA . MET A 1 90 ? -27.643 -3.527 32.598 1.00 54.91 90 MET A CA 1
ATOM 666 C C . MET A 1 90 ? -26.247 -3.123 32.124 1.00 54.91 90 MET A C 1
ATOM 668 O O . MET A 1 90 ? -26.111 -2.180 31.343 1.00 54.91 90 MET A O 1
ATOM 672 N N . SER A 1 91 ? -25.201 -3.780 32.630 1.00 55.81 91 SER A N 1
ATOM 673 C CA . SER A 1 91 ? -23.815 -3.510 32.237 1.00 55.81 91 SER A CA 1
ATOM 674 C C . SER A 1 91 ? -23.453 -4.211 30.921 1.00 55.81 91 SER A C 1
ATOM 676 O O . SER A 1 91 ? -23.655 -5.410 30.758 1.00 55.81 91 SER A O 1
ATOM 678 N N . LEU A 1 92 ? -22.934 -3.436 29.955 1.00 58.91 92 LEU A N 1
ATOM 679 C CA . LEU A 1 92 ? -22.259 -3.935 28.750 1.00 58.91 92 LEU A CA 1
ATOM 680 C C . LEU A 1 92 ? -20.845 -3.364 28.682 1.00 58.91 92 LEU A C 1
ATOM 682 O O . LEU A 1 92 ? -20.658 -2.163 28.490 1.00 58.91 92 LEU A O 1
ATOM 686 N N . ILE A 1 93 ? -19.848 -4.226 28.831 1.00 62.66 93 ILE A N 1
ATOM 687 C CA . ILE A 1 93 ? -18.423 -3.909 28.797 1.00 62.66 93 ILE A CA 1
ATOM 688 C C . ILE A 1 93 ? -17.862 -4.616 27.576 1.00 62.66 93 ILE A C 1
ATOM 690 O O . ILE A 1 93 ? -17.781 -5.832 27.582 1.00 62.66 93 ILE A O 1
ATOM 694 N N . LEU A 1 94 ? -17.500 -3.866 26.534 1.00 63.28 94 LEU A N 1
ATOM 695 C CA . LEU A 1 94 ? -16.946 -4.398 25.286 1.00 63.28 94 LEU A CA 1
ATOM 696 C C . LEU A 1 94 ? -15.447 -4.074 25.196 1.00 63.28 94 LEU A C 1
ATOM 698 O O . LEU A 1 94 ? -15.075 -2.915 25.020 1.00 63.28 94 LEU A O 1
ATOM 702 N N . SER A 1 95 ? -14.586 -5.083 25.306 1.00 65.25 95 SER A N 1
ATOM 703 C CA . SER A 1 95 ? -13.129 -4.960 25.388 1.00 65.25 95 SER A CA 1
ATOM 704 C C . SER A 1 95 ? -12.443 -5.752 24.279 1.00 65.25 95 SER A C 1
ATOM 706 O O . SER A 1 95 ? -11.999 -6.872 24.499 1.00 65.25 95 SER A O 1
ATOM 708 N N . GLY A 1 96 ? -12.289 -5.158 23.097 1.00 74.81 96 GLY A N 1
ATOM 709 C CA . GLY A 1 96 ? -11.577 -5.788 21.984 1.00 74.81 96 GLY A CA 1
ATOM 710 C C . GLY A 1 96 ? -10.084 -5.487 21.898 1.00 74.81 96 GLY A C 1
ATOM 711 O O . GLY A 1 96 ? -9.631 -4.419 22.303 1.00 74.81 96 GLY A O 1
ATOM 712 N N . SER A 1 97 ? -9.322 -6.401 21.295 1.00 77.50 97 SER A N 1
ATOM 713 C CA . SER A 1 97 ? -7.937 -6.170 20.887 1.00 77.50 97 SER A CA 1
ATOM 714 C C . SER A 1 97 ? -7.745 -6.423 19.388 1.00 77.50 97 SER A C 1
ATOM 716 O O . SER A 1 97 ? -8.356 -7.307 18.782 1.00 77.50 97 SER A O 1
ATOM 718 N N . TYR A 1 98 ? -6.899 -5.603 18.764 1.00 82.00 98 TYR A N 1
ATOM 719 C CA . TYR A 1 98 ? -6.518 -5.734 17.361 1.00 82.00 98 TYR A CA 1
ATOM 720 C C . TYR A 1 98 ? -5.004 -5.859 17.253 1.00 82.00 98 TYR A C 1
ATOM 722 O O . TYR A 1 98 ? -4.264 -4.983 17.702 1.00 82.00 98 TYR A O 1
ATOM 730 N N . THR A 1 99 ? -4.550 -6.929 16.608 1.00 76.69 99 THR A N 1
ATOM 731 C CA . THR A 1 99 ? -3.131 -7.219 16.427 1.00 76.69 99 THR A CA 1
ATOM 732 C C . THR A 1 99 ? -2.794 -7.224 14.942 1.00 76.69 99 THR A C 1
ATOM 734 O O . THR A 1 99 ? -3.252 -8.081 14.189 1.00 76.69 99 THR A O 1
ATOM 737 N N . ASN A 1 100 ? -1.941 -6.290 14.512 1.00 80.12 100 ASN A N 1
ATOM 738 C CA . ASN A 1 100 ? -1.393 -6.254 13.158 1.00 80.12 100 ASN A CA 1
ATOM 739 C C . ASN A 1 100 ? 0.126 -6.454 13.194 1.00 80.12 100 ASN A C 1
ATOM 741 O O . ASN A 1 100 ? 0.866 -5.638 13.738 1.00 80.12 100 ASN A O 1
ATOM 745 N N . LEU A 1 101 ? 0.602 -7.553 12.613 1.00 78.06 101 LEU A N 1
ATOM 746 C CA . LEU A 1 101 ? 2.014 -7.927 12.597 1.00 78.06 101 LEU A CA 1
ATOM 747 C C . LEU A 1 10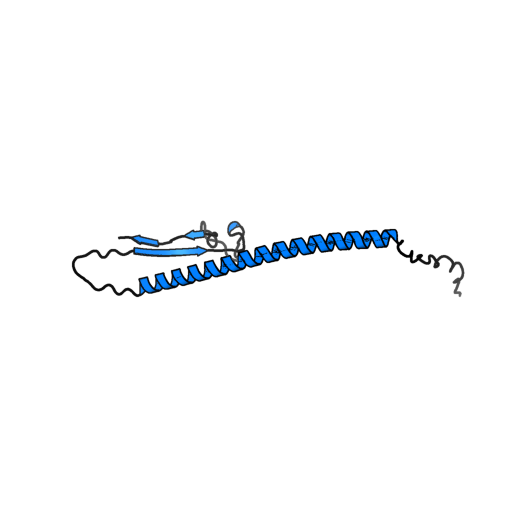1 ? 2.563 -7.789 11.178 1.00 78.06 101 LEU A C 1
ATOM 749 O O . LEU A 1 101 ? 1.864 -8.075 10.216 1.00 78.06 101 LEU A O 1
ATOM 753 N N . SER A 1 102 ? 3.834 -7.432 11.021 1.00 77.31 102 SER A N 1
ATOM 754 C CA . SER A 1 102 ? 4.518 -7.486 9.718 1.00 77.31 102 SER A CA 1
ATOM 755 C C . SER A 1 102 ? 5.114 -8.869 9.432 1.00 77.31 102 SER A C 1
ATOM 757 O O . SER A 1 102 ? 5.091 -9.343 8.299 1.00 77.31 102 SER A O 1
ATOM 759 N N . LYS A 1 103 ? 5.599 -9.552 10.473 1.00 73.81 103 LYS A N 1
ATOM 760 C CA . LYS A 1 103 ? 6.223 -10.882 10.394 1.00 73.81 103 LYS A CA 1
ATOM 761 C C . LYS A 1 103 ? 5.245 -11.992 10.770 1.00 73.81 103 LYS A C 1
ATOM 763 O O . LYS A 1 103 ? 4.364 -11.765 11.596 1.00 73.81 103 LYS A O 1
ATOM 768 N N . ASP A 1 104 ? 5.439 -13.174 10.189 1.00 73.00 104 ASP A N 1
ATOM 769 C CA . ASP A 1 104 ? 4.641 -14.368 10.477 1.00 73.00 104 ASP A CA 1
ATOM 770 C C . ASP A 1 104 ? 4.753 -14.767 11.969 1.00 73.00 104 ASP A C 1
ATOM 772 O O . ASP A 1 104 ? 5.868 -15.014 12.445 1.00 73.00 104 ASP A O 1
ATOM 776 N N . PRO A 1 105 ? 3.636 -14.800 12.726 1.00 70.19 105 PRO A N 1
ATOM 777 C CA . PRO A 1 105 ? 3.633 -15.204 14.131 1.00 70.19 105 PRO A CA 1
ATOM 778 C C . PRO A 1 105 ? 4.064 -16.663 14.338 1.00 70.19 105 PRO A C 1
ATOM 780 O O . PRO A 1 105 ? 4.712 -16.945 15.342 1.00 70.19 105 PRO A O 1
ATOM 783 N N . ALA A 1 106 ? 3.813 -17.569 13.383 1.00 69.88 106 ALA A N 1
ATOM 784 C CA . ALA A 1 106 ? 4.219 -18.975 13.494 1.00 69.88 106 ALA A CA 1
ATOM 785 C C . ALA A 1 106 ? 5.746 -19.159 13.438 1.00 69.88 106 ALA A C 1
ATOM 787 O O . ALA A 1 106 ? 6.290 -20.130 13.959 1.00 69.88 106 ALA A O 1
ATOM 788 N N . GLN A 1 107 ? 6.453 -18.204 12.828 1.00 72.25 107 GLN A N 1
ATOM 789 C CA . GLN A 1 107 ? 7.912 -18.213 12.706 1.00 72.25 107 GLN A CA 1
ATOM 790 C C . GLN A 1 107 ? 8.601 -17.307 13.737 1.00 72.25 107 GLN A C 1
ATOM 792 O O . GLN A 1 107 ? 9.833 -17.244 13.798 1.00 72.25 107 GLN A O 1
ATOM 797 N N . ARG A 1 108 ? 7.834 -16.583 14.562 1.00 68.62 108 ARG A N 1
ATOM 798 C CA . ARG A 1 108 ? 8.379 -15.673 15.568 1.00 68.62 108 ARG A CA 1
ATOM 799 C C . ARG A 1 108 ? 8.855 -16.472 16.779 1.00 68.62 108 ARG A C 1
ATOM 801 O O . ARG A 1 108 ? 8.056 -16.946 17.576 1.00 68.62 108 ARG A O 1
ATOM 808 N N . ARG A 1 109 ? 10.174 -16.560 16.957 1.00 69.50 109 ARG A N 1
ATOM 809 C CA . ARG A 1 109 ? 10.802 -17.063 18.188 1.00 69.50 109 ARG A CA 1
ATOM 810 C C . ARG A 1 109 ? 11.508 -15.918 18.903 1.00 69.50 109 ARG A C 1
ATOM 812 O O . ARG A 1 109 ? 12.388 -15.283 18.325 1.00 69.50 109 ARG A O 1
ATOM 819 N N . LEU A 1 110 ? 11.123 -15.656 20.150 1.00 70.44 110 LEU A N 1
ATOM 820 C CA . LEU A 1 110 ? 11.891 -14.794 21.047 1.00 70.44 110 LEU A CA 1
ATOM 821 C C . LEU A 1 110 ? 13.148 -15.572 21.467 1.00 70.44 110 LEU A C 1
ATOM 823 O O . LEU A 1 110 ? 13.049 -16.636 22.075 1.00 70.44 110 LEU A O 1
ATOM 827 N N . GLN A 1 111 ? 14.334 -15.097 21.078 1.00 71.88 111 GLN A N 1
ATOM 828 C CA . GLN A 1 111 ? 15.596 -15.735 21.469 1.00 71.88 111 GLN A CA 1
ATOM 829 C C . GLN A 1 111 ? 15.762 -15.691 22.993 1.00 71.88 111 GLN A C 1
ATOM 831 O O . GLN A 1 111 ? 15.522 -14.658 23.610 1.00 71.88 111 GLN A O 1
ATOM 836 N N . GLY A 1 112 ? 16.168 -16.815 23.590 1.00 75.06 112 GLY A N 1
ATOM 837 C CA . GLY A 1 112 ? 16.349 -16.940 25.041 1.00 75.06 112 GLY A CA 1
ATOM 838 C C . GLY A 1 112 ? 15.070 -17.219 25.838 1.00 75.06 112 GLY A C 1
ATOM 839 O O . GLY A 1 112 ? 15.157 -17.380 27.050 1.00 75.06 112 GLY A O 1
ATOM 840 N N . PHE A 1 113 ? 13.907 -17.325 25.185 1.00 71.81 113 PHE A N 1
ATOM 841 C CA . PHE A 1 113 ? 12.644 -17.679 25.832 1.00 71.81 113 PHE A CA 1
ATOM 842 C C . PHE A 1 113 ? 12.127 -19.020 25.296 1.00 71.81 113 PHE A C 1
ATOM 844 O O . PHE A 1 113 ? 11.949 -19.194 24.087 1.00 71.81 113 PHE A O 1
ATOM 851 N N . VAL A 1 114 ? 11.896 -19.981 26.190 1.00 70.50 114 VAL A N 1
ATOM 852 C CA . VAL A 1 114 ? 11.196 -21.233 25.875 1.00 70.50 114 VAL A CA 1
ATOM 853 C C . VAL A 1 114 ? 9.764 -21.057 26.382 1.00 70.50 114 VAL A C 1
ATOM 855 O O . VAL A 1 114 ? 9.600 -20.919 27.594 1.00 70.50 114 VAL A O 1
ATOM 858 N N . PRO A 1 115 ? 8.745 -20.992 25.504 1.00 66.19 115 PRO A N 1
ATOM 859 C CA . PRO A 1 115 ? 7.362 -20.874 25.955 1.00 66.19 115 PRO A CA 1
ATOM 860 C C . PRO A 1 115 ? 7.001 -22.078 26.829 1.00 66.19 115 PRO A C 1
ATOM 862 O O . PRO A 1 115 ? 7.434 -23.202 26.551 1.00 66.19 115 PRO A O 1
ATOM 865 N N . SER A 1 116 ? 6.240 -21.837 27.897 1.00 65.81 116 SER A N 1
ATOM 866 C CA . SER A 1 116 ? 5.749 -22.916 28.750 1.00 65.81 116 SER A CA 1
ATOM 867 C C . SER A 1 116 ? 4.833 -23.837 27.932 1.00 65.81 116 SER A C 1
ATOM 869 O O . SER A 1 116 ? 4.241 -23.400 26.946 1.00 65.81 116 SER A O 1
ATOM 871 N N . ASN A 1 117 ? 4.783 -25.129 28.272 1.00 56.00 117 ASN A N 1
ATOM 872 C CA . ASN A 1 117 ? 4.107 -26.196 27.519 1.00 56.00 117 ASN A CA 1
ATOM 873 C C . ASN A 1 117 ? 2.652 -25.860 27.100 1.00 56.00 117 ASN A C 1
ATOM 875 O O . ASN A 1 117 ? 1.706 -26.283 27.761 1.00 56.00 117 ASN A O 1
ATOM 879 N N . GLY A 1 118 ? 2.472 -25.171 25.967 1.00 59.56 118 GLY A N 1
ATOM 880 C CA . GLY A 1 118 ? 1.166 -24.813 25.399 1.00 59.56 118 GLY A CA 1
ATOM 881 C C . GLY A 1 118 ? 0.881 -23.312 25.270 1.00 59.56 118 GLY A C 1
ATOM 882 O O . GLY A 1 118 ? -0.145 -22.954 24.700 1.00 59.56 118 GLY A O 1
ATOM 883 N N . GLU A 1 119 ? 1.766 -22.430 25.738 1.00 59.28 119 GLU A N 1
ATOM 884 C CA . GLU A 1 119 ? 1.601 -20.980 25.591 1.00 59.28 119 GLU A CA 1
ATOM 885 C C . GLU A 1 119 ? 1.902 -20.551 24.148 1.00 59.28 119 GLU A C 1
ATOM 887 O O . GLU A 1 119 ? 3.014 -20.717 23.633 1.00 59.28 119 GLU A O 1
ATOM 892 N N . VAL A 1 120 ? 0.878 -20.035 23.467 1.00 59.53 120 VAL A N 1
ATOM 893 C CA . VAL A 1 120 ? 0.995 -19.556 22.090 1.00 59.53 120 VAL A CA 1
ATOM 894 C C . VAL A 1 120 ? 1.811 -18.260 22.101 1.00 59.53 120 VAL A C 1
ATOM 896 O O . VAL A 1 120 ? 1.556 -17.349 22.884 1.00 59.53 120 VAL A O 1
ATOM 899 N N . MET A 1 121 ? 2.822 -18.201 21.230 1.00 60.97 121 MET A N 1
ATOM 900 C CA . MET A 1 121 ? 3.605 -16.997 20.909 1.00 60.97 121 MET A CA 1
ATOM 901 C C . MET A 1 121 ? 2.690 -15.780 20.639 1.00 60.97 121 MET A C 1
ATOM 903 O O . MET A 1 121 ? 1.511 -15.987 20.357 1.00 60.97 121 MET A O 1
ATOM 907 N N . PRO A 1 122 ? 3.206 -14.525 20.676 1.00 63.00 122 PRO A N 1
ATOM 908 C CA . PRO A 1 122 ? 2.389 -13.309 20.598 1.00 63.00 122 PRO A CA 1
ATOM 909 C C . PRO A 1 122 ? 1.266 -13.416 19.568 1.00 63.00 122 PRO A C 1
ATOM 911 O O . PRO A 1 122 ? 1.535 -13.859 18.447 1.00 63.00 122 PRO A O 1
ATOM 914 N N . GLU A 1 123 ? 0.053 -13.023 19.969 1.00 65.00 123 GLU A N 1
ATOM 915 C CA . GLU A 1 123 ? -1.187 -13.377 19.274 1.00 65.00 123 GLU A CA 1
ATOM 916 C C . GLU A 1 123 ? -1.108 -13.188 17.758 1.00 65.00 123 GLU A C 1
ATOM 918 O O . GLU A 1 123 ? -0.500 -12.242 17.240 1.00 65.00 123 GLU A O 1
ATOM 923 N N . ALA A 1 124 ? -1.727 -14.117 17.027 1.00 68.88 124 ALA A N 1
ATOM 924 C CA . ALA A 1 124 ? -1.814 -14.025 1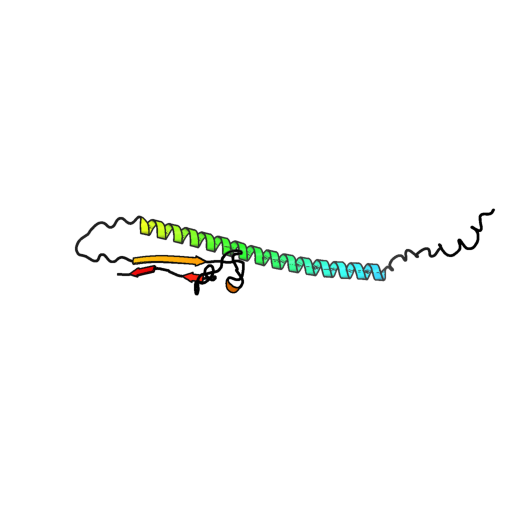5.582 1.00 68.88 124 ALA A CA 1
ATOM 925 C C . ALA A 1 124 ? -2.445 -12.690 15.160 1.00 68.88 124 ALA A C 1
ATOM 927 O O . ALA A 1 124 ? -3.183 -12.055 15.917 1.00 68.88 124 ALA A O 1
ATOM 928 N N . ARG A 1 125 ? -2.186 -12.284 13.910 1.00 76.00 125 ARG A N 1
ATOM 929 C CA . ARG A 1 125 ? -2.913 -11.161 13.310 1.00 76.00 125 ARG A CA 1
ATOM 930 C C . ARG A 1 125 ? -4.407 -11.424 13.427 1.00 76.00 125 ARG A C 1
ATOM 932 O O . ARG A 1 125 ? -4.900 -12.380 12.834 1.00 76.00 125 ARG A O 1
ATOM 939 N N . SER A 1 126 ? -5.094 -10.616 14.216 1.00 71.50 126 SER A N 1
ATOM 940 C CA . SER A 1 126 ? -6.464 -10.902 14.612 1.00 71.50 126 SER A CA 1
ATOM 941 C C . SER A 1 126 ? -7.169 -9.641 15.086 1.00 71.50 126 SER A C 1
ATOM 943 O O . SER A 1 126 ? -6.547 -8.645 15.459 1.00 71.50 126 SER A O 1
ATOM 945 N N . PHE A 1 127 ? -8.491 -9.703 15.025 1.00 80.75 127 PHE A N 1
ATOM 946 C CA . PHE A 1 127 ? -9.403 -8.772 15.661 1.00 80.75 127 PHE A CA 1
ATOM 947 C C . PHE A 1 127 ? -10.262 -9.605 16.605 1.00 80.75 127 PHE A C 1
ATOM 949 O O . PHE A 1 127 ? -10.898 -10.565 16.163 1.00 80.75 127 PHE A O 1
ATOM 956 N N . ASN A 1 128 ? -10.257 -9.274 17.888 1.00 72.19 128 ASN A N 1
ATOM 957 C CA . ASN A 1 128 ? -11.114 -9.897 18.883 1.00 72.19 128 ASN A CA 1
ATOM 958 C C . ASN A 1 128 ? -11.827 -8.809 19.689 1.00 72.19 128 ASN A C 1
ATOM 960 O O . ASN A 1 128 ? -11.346 -7.687 19.793 1.00 72.19 128 ASN A O 1
ATOM 964 N N . LEU A 1 129 ? -12.998 -9.140 20.228 1.00 71.44 129 LEU A N 1
ATOM 965 C CA . LEU A 1 129 ? -13.793 -8.259 21.091 1.00 71.44 129 LEU A CA 1
ATOM 966 C C . LEU A 1 129 ? -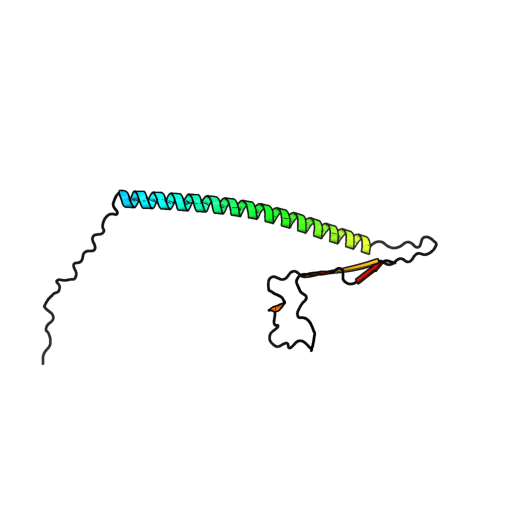13.560 -8.551 22.583 1.00 71.44 129 LEU A C 1
ATOM 968 O O . LEU A 1 129 ? -14.293 -8.009 23.404 1.00 71.44 129 LEU A O 1
ATOM 972 N N . GLY A 1 130 ? -12.553 -9.388 22.894 1.00 72.19 130 GLY A N 1
ATOM 973 C CA . GLY A 1 130 ? -12.192 -9.853 24.239 1.00 72.19 130 GLY A CA 1
ATOM 974 C C . GLY A 1 130 ? -13.418 -10.133 25.103 1.00 72.19 130 GLY A C 1
ATOM 975 O O . GLY A 1 130 ? -14.206 -11.015 24.766 1.00 72.19 130 GLY A O 1
ATOM 976 N N . GLU A 1 131 ? -13.590 -9.384 26.192 1.00 57.28 131 GLU A N 1
ATOM 977 C CA . GLU A 1 131 ? -14.778 -9.489 27.045 1.00 57.28 131 GLU A CA 1
ATOM 978 C C . GLU A 1 131 ? -15.879 -8.538 26.563 1.00 57.28 131 GLU A C 1
ATOM 980 O O . GLU A 1 131 ? -15.640 -7.350 26.383 1.00 57.28 131 GLU A O 1
ATOM 985 N N . SER A 1 132 ? -17.073 -9.080 26.309 1.00 57.06 132 SER A N 1
ATOM 986 C CA . SER A 1 132 ? -18.293 -8.364 25.912 1.00 57.06 132 SER A CA 1
ATOM 987 C C . SER A 1 132 ? -19.394 -8.689 26.921 1.00 57.06 132 SER A C 1
ATOM 989 O O . SER A 1 132 ? -20.011 -9.746 26.823 1.00 57.06 132 SER A O 1
ATOM 991 N N . GLU A 1 133 ? -19.635 -7.842 27.912 1.00 47.78 133 GLU A N 1
ATOM 992 C CA . GLU A 1 133 ? -20.795 -7.984 28.797 1.00 47.78 133 GLU A CA 1
ATOM 993 C C . GLU A 1 133 ? -22.027 -7.413 28.095 1.00 47.78 133 GLU A C 1
ATOM 995 O O . GLU A 1 133 ? -21.893 -6.472 27.346 1.00 47.78 133 GLU A O 1
ATOM 1000 N N . LEU A 1 134 ? -23.218 -7.954 28.280 1.00 53.12 134 LEU A N 1
ATOM 1001 C CA . LEU A 1 134 ? -24.491 -7.349 27.888 1.00 53.12 134 LEU A CA 1
ATOM 1002 C C . LEU A 1 134 ? -25.458 -7.887 28.908 1.00 53.12 134 LEU A C 1
ATOM 1004 O O . LEU A 1 134 ? -25.601 -9.104 29.020 1.00 53.12 134 LEU A O 1
ATOM 1008 N N . ALA A 1 135 ? -26.049 -7.007 29.682 1.00 56.09 135 ALA A N 1
ATOM 1009 C CA . ALA A 1 135 ? -27.046 -7.441 30.629 1.00 56.09 135 ALA A CA 1
ATOM 1010 C C . ALA A 1 135 ? -28.390 -7.696 29.946 1.00 56.09 135 ALA A C 1
ATOM 1012 O O . ALA A 1 135 ? -28.627 -7.132 28.846 1.00 56.09 135 ALA A O 1
#

Radius of gyration: 36.75 Å; Cα contacts (8 Å, |Δi|>4): 58; chains: 1; bounding box: 115×36×77 Å

Secondary structure (DSSP, 8-state):
-------S---S--------PPPHHHHHHHHHHHHHHHHHHHHHHHHHHHHHHHHHHHHHHHHHHHHHHHHHHHHHHT------SS-------EEEEEE--SS-GGG---TT----TT--SS--SEEEEEEE---

Foldseek 3Di:
DDDDPDDDDPPPPPPPPPPPPQPPVNVVVVVVVVVVVVVVVVVVVVVVVVVVVVVVVVVVVVVVVVVVVVVVVVVVVPDDDDDDDDDDPWDWDFAKDFDDDPDAQVPDDDPPDDDDDPDRGDDGGDIGRPDTGTD

Mean predicted aligned error: 19.6 Å

pLDDT: mean 72.93, std 17.88, range [38.75, 98.56]